Protein AF-A0A2S0XR13-F1 (afdb_monomer)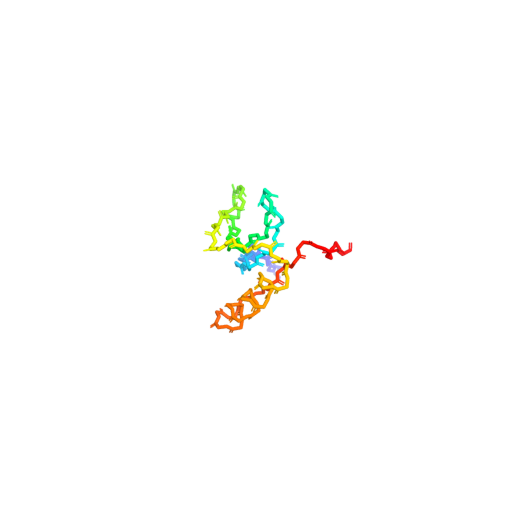

pLDDT: mean 82.72, std 16.9, range [31.36, 95.56]

Foldseek 3Di:
DDDPPPPDDPLPFWAWEWDDDPQWIWIWTWHCPVVDDTDIDTDDTDNDRVVSVVVRVVVCVVVVHYYHYPPDDD

Radius of gyration: 15.73 Å; Cα contacts (8 Å, |Δi|>4): 118; chains: 1; bounding box: 53×24×33 Å

Sequence (74 aa):
MVATITKLPSSRTSYYSVRKSGRGWALWLVTPSGYGKDIKTKLALYPDRASAIFHGEQAAASRQLPLRTSGERP

Solvent-accessible surface area (backbone atoms only — not comparable to full-atom values): 4465 Å² total; per-residue (Å²): 136,84,82,82,79,77,77,70,81,72,80,60,74,49,30,36,31,36,42,82,51,90,91,24,18,25,29,26,45,35,40,59,57,89,82,62,75,61,46,72,45,80,76,48,78,28,78,45,62,65,65,25,45,54,52,40,51,53,54,18,63,75,67,76,30,54,68,45,57,77,80,72,73,133

Nearest PDB structures (foldseek):
  4dq8-assembly1_A  TM=5.076E-01  e=1.770E-01  Mycobacterium marinum M
  6xa1-assembly1_j  TM=3.910E-01  e=2.594E-01  Homo sapiens
  1m93-assembly1_B  TM=4.100E-01  e=1.542E+00  Cowpox virus
  1c8o-assembly1_A  TM=4.736E-01  e=2.736E+00  Cowpox virus
  3db2-assembly2_A  TM=3.622E-01  e=9.172E+00  Desulfitobacterium hafniense DCB-2

Mean predicted aligned error: 7.91 Å

Structure (mmCIF, N/CA/C/O backbone):
data_AF-A0A2S0XR13-F1
#
_entry.id   AF-A0A2S0XR13-F1
#
loop_
_atom_site.group_PDB
_atom_site.id
_atom_site.type_symbol
_atom_site.label_atom_id
_atom_site.label_alt_id
_atom_site.label_comp_id
_atom_site.label_asym_id
_atom_site.label_entity_id
_atom_site.label_seq_id
_atom_site.pdbx_PDB_ins_code
_atom_site.Cartn_x
_atom_site.Cartn_y
_atom_site.Cartn_z
_atom_site.occupancy
_atom_site.B_iso_or_equiv
_atom_site.auth_seq_id
_atom_site.auth_comp_id
_atom_site.auth_asym_id
_atom_site.auth_atom_id
_atom_site.pdbx_PDB_model_num
ATOM 1 N N . MET A 1 1 ? -42.368 -1.801 21.682 1.00 36.53 1 MET A N 1
ATOM 2 C CA . MET A 1 1 ? -40.994 -1.536 22.163 1.00 36.53 1 MET A CA 1
ATOM 3 C C . MET A 1 1 ? -40.120 -1.270 20.950 1.00 36.53 1 MET A C 1
ATOM 5 O O . MET A 1 1 ? -40.099 -2.110 20.062 1.00 36.53 1 MET A O 1
ATOM 9 N N . VAL A 1 2 ? -39.476 -0.105 20.865 1.00 50.53 2 VAL A N 1
ATOM 10 C CA . VAL A 1 2 ? -38.548 0.225 19.770 1.00 50.53 2 VAL A CA 1
ATOM 11 C C . VAL A 1 2 ? -37.138 0.000 20.301 1.00 50.53 2 VAL A C 1
ATOM 13 O O . VAL A 1 2 ? -36.722 0.674 21.238 1.00 50.53 2 VAL A O 1
ATOM 16 N N . ALA A 1 3 ? -36.430 -0.988 19.757 1.00 55.88 3 ALA A N 1
ATOM 17 C CA . ALA A 1 3 ? -35.030 -1.208 20.089 1.00 55.88 3 ALA A CA 1
ATOM 18 C C . ALA A 1 3 ? -34.181 -0.150 19.370 1.00 55.88 3 ALA A C 1
ATOM 20 O O . ALA A 1 3 ? -34.119 -0.126 18.140 1.00 55.88 3 ALA A O 1
ATOM 21 N N . THR A 1 4 ? -33.531 0.731 20.127 1.00 68.44 4 THR A N 1
ATOM 22 C CA . THR A 1 4 ? -32.531 1.658 19.589 1.00 68.44 4 THR A CA 1
ATOM 23 C C . THR A 1 4 ? -31.297 0.851 19.198 1.00 68.44 4 THR A C 1
ATOM 25 O O . THR A 1 4 ? -30.496 0.470 20.049 1.00 68.44 4 THR A O 1
ATOM 28 N N . ILE A 1 5 ? -31.155 0.539 17.908 1.00 65.38 5 ILE A N 1
ATOM 29 C CA . ILE A 1 5 ? -29.961 -0.124 17.378 1.00 65.38 5 ILE A CA 1
ATOM 30 C C 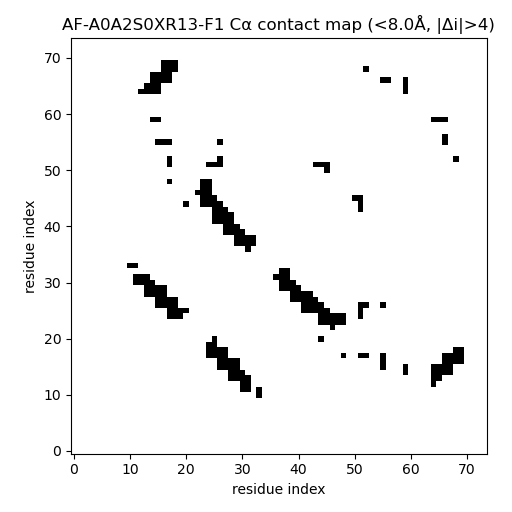. ILE A 1 5 ? -28.831 0.906 17.369 1.00 65.38 5 ILE A C 1
ATOM 32 O O . ILE A 1 5 ? -28.681 1.688 16.429 1.00 65.38 5 ILE A O 1
ATOM 36 N N . THR A 1 6 ? -28.024 0.919 18.425 1.00 63.25 6 THR A N 1
ATOM 37 C CA . THR A 1 6 ? -26.776 1.681 18.450 1.00 63.25 6 THR A CA 1
ATOM 38 C C . THR A 1 6 ? -25.808 1.028 17.464 1.00 63.25 6 THR A C 1
ATOM 40 O O . THR A 1 6 ? -25.208 -0.003 17.762 1.00 63.25 6 THR A O 1
ATOM 43 N N . LYS A 1 7 ? -25.668 1.596 16.257 1.00 59.00 7 LYS A N 1
ATOM 44 C CA . LYS A 1 7 ? -24.603 1.201 15.323 1.00 59.00 7 LYS A CA 1
ATOM 45 C C . LYS A 1 7 ? -23.264 1.482 15.999 1.00 59.00 7 LYS A C 1
ATOM 47 O O . LYS A 1 7 ? -22.866 2.638 16.130 1.00 59.00 7 LYS A O 1
ATOM 52 N N . LEU A 1 8 ? -22.578 0.424 16.424 1.00 57.62 8 LEU A N 1
ATOM 53 C CA . LEU A 1 8 ? -21.180 0.516 16.827 1.00 57.62 8 LEU A CA 1
ATOM 54 C C . LEU A 1 8 ? -20.388 1.143 15.668 1.00 57.62 8 LEU A C 1
ATOM 56 O O . LEU A 1 8 ? -20.671 0.817 14.507 1.00 57.62 8 LEU A O 1
ATOM 60 N N . PRO A 1 9 ? -19.429 2.047 15.939 1.00 57.47 9 PRO A N 1
ATOM 61 C CA . PRO A 1 9 ? -18.568 2.569 14.891 1.00 57.47 9 PRO A CA 1
ATOM 62 C C . PRO A 1 9 ? -17.896 1.372 14.222 1.00 57.47 9 PRO A C 1
ATOM 64 O O . PRO A 1 9 ? -17.174 0.620 14.873 1.00 57.47 9 PRO A O 1
ATOM 67 N N . SER A 1 10 ? -18.189 1.154 12.936 1.00 56.41 10 SER A N 1
ATOM 68 C CA . SER A 1 10 ? -17.555 0.083 12.171 1.00 56.41 10 SER A CA 1
ATOM 69 C C . SER A 1 10 ? -16.051 0.267 12.317 1.00 56.41 10 SER A C 1
ATOM 71 O O . SER A 1 10 ? -15.543 1.336 11.951 1.00 56.41 10 SER A O 1
ATOM 73 N N . SER A 1 11 ? -15.349 -0.720 12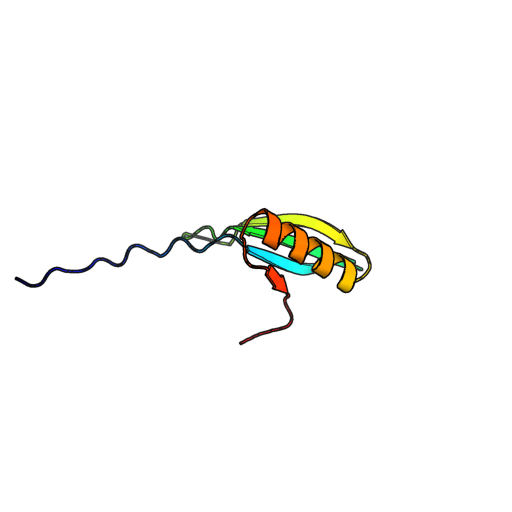.876 1.00 61.16 11 SER A N 1
ATOM 74 C CA . SER A 1 11 ? -13.893 -0.687 12.937 1.00 61.16 11 SER A CA 1
ATOM 75 C C . SER A 1 11 ? -13.394 -0.468 11.511 1.00 61.16 11 SER A C 1
ATOM 77 O O . SER A 1 11 ? -13.607 -1.281 10.613 1.00 61.16 11 SER A O 1
ATOM 79 N N . ARG A 1 12 ? -12.828 0.711 11.248 1.00 70.50 12 ARG A N 1
ATOM 80 C CA . ARG A 1 12 ? -12.300 1.011 9.922 1.00 70.50 12 ARG A CA 1
ATOM 81 C C . ARG A 1 12 ? -11.099 0.092 9.719 1.00 70.50 12 ARG A C 1
ATOM 83 O O . ARG A 1 12 ? -10.104 0.218 10.427 1.00 70.50 12 ARG A O 1
ATOM 90 N N . THR A 1 13 ? -11.213 -0.841 8.780 1.00 83.75 13 THR A N 1
ATOM 91 C CA . THR A 1 13 ? -10.172 -1.829 8.488 1.00 83.75 13 THR A CA 1
ATOM 92 C C . THR A 1 13 ? -8.880 -1.133 8.073 1.00 83.75 13 THR A C 1
ATOM 94 O O . THR A 1 13 ? -8.903 -0.198 7.264 1.00 83.75 13 THR A O 1
ATOM 97 N N . SER A 1 14 ? -7.751 -1.595 8.614 1.00 90.12 14 SER A N 1
ATOM 98 C CA . SER A 1 14 ? -6.432 -1.178 8.142 1.00 90.12 14 SER A CA 1
ATOM 99 C C . SER A 1 14 ? -6.276 -1.482 6.657 1.00 90.12 14 SER A C 1
ATOM 101 O O . SER A 1 14 ? -6.834 -2.448 6.146 1.00 90.12 14 SER A O 1
ATOM 103 N N . TYR A 1 15 ? -5.522 -0.658 5.944 1.00 92.50 15 TYR A N 1
ATOM 104 C CA . TYR A 1 15 ? -5.357 -0.816 4.505 1.00 92.50 15 TYR A CA 1
ATOM 105 C C . TYR A 1 15 ? -3.954 -0.435 4.065 1.00 92.50 15 TYR A C 1
ATOM 107 O O . TYR A 1 15 ? -3.307 0.437 4.649 1.00 92.50 15 TYR A O 1
ATOM 115 N N . TYR A 1 16 ? -3.486 -1.068 3.001 1.00 94.62 16 TYR A N 1
ATOM 116 C CA . TYR A 1 16 ? -2.255 -0.669 2.342 1.00 94.62 16 TYR A CA 1
ATOM 117 C C . TYR A 1 16 ? -2.520 0.520 1.429 1.00 94.62 16 TYR A C 1
ATOM 119 O O . TYR A 1 16 ? -3.582 0.622 0.819 1.00 94.62 16 TYR A O 1
ATOM 127 N N . SER A 1 17 ? -1.566 1.435 1.298 1.00 94.31 17 SER A N 1
ATOM 128 C CA . SER A 1 17 ? -1.652 2.492 0.301 1.00 94.31 17 SER A CA 1
ATOM 129 C C . SER A 1 17 ? -0.324 2.798 -0.357 1.00 94.31 17 SER A C 1
ATOM 131 O O . SER A 1 17 ? 0.700 2.906 0.310 1.00 94.31 17 SER A O 1
ATOM 133 N N . VAL A 1 18 ? -0.362 2.982 -1.672 1.00 94.62 18 VAL A N 1
ATOM 134 C CA . VAL A 1 18 ? 0.804 3.379 -2.463 1.00 94.62 18 VAL A CA 1
ATOM 135 C C . VAL A 1 18 ? 0.682 4.858 -2.782 1.00 94.62 18 VAL A C 1
ATOM 137 O O . VAL A 1 18 ? -0.319 5.291 -3.363 1.00 94.62 18 VAL A O 1
ATOM 140 N N . ARG A 1 19 ? 1.680 5.642 -2.365 1.00 92.00 19 ARG A N 1
ATOM 141 C CA . ARG A 1 19 ? 1.703 7.104 -2.529 1.00 92.00 19 ARG A CA 1
ATOM 142 C C . ARG A 1 19 ? 3.104 7.592 -2.863 1.00 92.00 19 ARG A C 1
ATOM 144 O O . ARG A 1 19 ? 4.089 7.041 -2.375 1.00 92.00 19 ARG A O 1
ATOM 151 N N . LYS A 1 20 ? 3.197 8.674 -3.636 1.00 91.62 20 LYS A N 1
ATOM 152 C CA . LYS A 1 20 ? 4.476 9.330 -3.929 1.00 91.62 20 LYS A CA 1
ATOM 153 C C . LYS A 1 20 ? 5.114 9.854 -2.634 1.00 91.62 20 LYS A C 1
ATOM 155 O O . LYS A 1 20 ? 4.436 10.450 -1.798 1.00 91.62 20 LYS A O 1
ATOM 160 N N . SER A 1 21 ? 6.407 9.606 -2.452 1.00 91.12 21 SER A N 1
ATOM 161 C CA . SER A 1 21 ? 7.194 10.026 -1.290 1.00 91.12 21 SER A CA 1
ATOM 162 C C . SER A 1 21 ? 8.582 10.462 -1.762 1.00 91.12 21 SER A C 1
ATOM 164 O O . SER A 1 21 ? 9.432 9.633 -2.087 1.00 91.12 21 SER A O 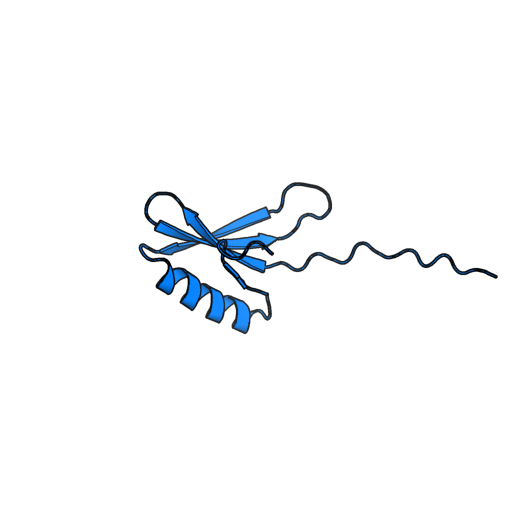1
ATOM 166 N N . GLY A 1 22 ? 8.799 11.777 -1.834 1.00 90.12 22 GLY A N 1
ATOM 167 C CA . GLY A 1 22 ? 10.014 12.348 -2.416 1.00 90.12 22 GLY A CA 1
ATOM 168 C C . GLY A 1 22 ? 10.155 11.978 -3.896 1.00 90.12 22 GLY A C 1
ATOM 169 O O . GLY A 1 22 ? 9.238 12.205 -4.687 1.00 90.12 22 GLY A O 1
ATOM 170 N N . ARG A 1 23 ? 11.303 11.393 -4.260 1.00 91.31 23 ARG A N 1
ATOM 171 C CA . ARG A 1 23 ? 11.606 10.941 -5.630 1.00 91.31 23 ARG A CA 1
ATOM 172 C C . ARG A 1 23 ? 11.037 9.556 -5.975 1.00 91.31 23 ARG A C 1
ATOM 174 O O . ARG A 1 23 ? 11.140 9.160 -7.126 1.00 91.31 23 ARG A O 1
ATOM 181 N N . GLY A 1 24 ? 10.441 8.845 -5.015 1.00 93.38 24 GLY A N 1
ATOM 182 C CA . GLY A 1 24 ? 9.940 7.480 -5.203 1.00 93.38 24 GLY A CA 1
ATOM 183 C C . GLY A 1 24 ? 8.473 7.286 -4.811 1.00 93.38 24 GLY A C 1
ATOM 184 O O . GLY A 1 24 ? 7.740 8.236 -4.520 1.00 93.38 24 GLY A O 1
ATOM 185 N N . TRP A 1 25 ? 8.055 6.026 -4.771 1.00 95.00 25 TRP A N 1
ATOM 186 C CA . TRP A 1 25 ? 6.726 5.547 -4.407 1.00 95.00 25 TRP A CA 1
ATOM 187 C C . TRP A 1 25 ? 6.805 4.690 -3.155 1.00 95.00 25 TRP A C 1
ATOM 189 O O . TRP A 1 25 ? 7.497 3.680 -3.111 1.00 95.00 25 TRP A O 1
ATOM 199 N N . ALA A 1 26 ? 6.109 5.109 -2.108 1.00 95.06 26 ALA A N 1
ATOM 200 C CA . ALA A 1 26 ? 6.122 4.429 -0.829 1.00 95.06 26 ALA A CA 1
ATOM 201 C C . ALA A 1 26 ? 4.857 3.601 -0.630 1.00 95.06 26 ALA A C 1
ATOM 203 O O . ALA A 1 26 ? 3.747 4.080 -0.885 1.00 95.06 26 ALA A O 1
ATOM 204 N N . LEU A 1 27 ? 5.051 2.391 -0.113 1.00 95.19 27 LEU A N 1
ATOM 205 C CA . LEU A 1 27 ? 3.988 1.553 0.418 1.00 95.19 27 LEU A CA 1
ATOM 206 C C . LEU A 1 27 ? 3.792 1.895 1.897 1.00 95.19 27 LEU A C 1
ATOM 208 O O . LEU A 1 27 ? 4.730 1.837 2.694 1.00 95.19 27 LEU A O 1
ATOM 212 N N . TRP A 1 28 ? 2.568 2.253 2.258 1.00 94.75 28 TRP A N 1
ATOM 213 C CA . TRP A 1 28 ? 2.164 2.616 3.609 1.00 94.75 28 TRP A CA 1
ATOM 214 C C . TRP A 1 28 ? 1.123 1.633 4.123 1.00 94.75 28 TRP A C 1
ATOM 216 O O . TRP A 1 28 ? 0.158 1.358 3.418 1.00 94.75 28 TRP A O 1
ATOM 226 N N . LEU A 1 29 ? 1.257 1.182 5.364 1.00 94.19 29 LEU A N 1
ATOM 227 C CA . LEU A 1 29 ? 0.150 0.596 6.111 1.00 94.19 29 LEU A CA 1
ATOM 228 C C . LEU A 1 29 ? -0.580 1.718 6.842 1.00 94.19 29 LEU A C 1
ATOM 230 O O . LEU A 1 29 ? 0.031 2.459 7.613 1.00 94.19 29 LEU A O 1
ATOM 234 N N . VAL A 1 30 ? -1.871 1.864 6.574 1.00 93.00 30 VAL A N 1
ATOM 235 C CA . VAL A 1 30 ? -2.721 2.867 7.204 1.00 93.00 30 VAL A CA 1
ATOM 236 C C . VAL A 1 30 ? -3.655 2.171 8.178 1.00 93.00 30 VAL A C 1
ATOM 238 O O . VAL A 1 30 ? -4.468 1.345 7.768 1.00 93.00 30 VAL A O 1
ATOM 241 N N . THR A 1 31 ? -3.542 2.532 9.451 1.00 90.94 31 THR A N 1
ATOM 242 C CA . THR A 1 31 ? -4.410 2.063 10.531 1.00 90.94 31 THR A CA 1
ATOM 243 C C . THR A 1 31 ? -5.300 3.223 10.976 1.00 90.94 31 THR A C 1
ATOM 245 O O . THR A 1 31 ? -4.804 4.196 11.558 1.00 90.94 31 THR A O 1
ATOM 248 N N . PRO A 1 32 ? -6.607 3.166 10.686 1.00 88.06 32 PRO A N 1
ATOM 249 C CA . PRO A 1 32 ? -7.555 4.185 11.110 1.00 88.06 32 PRO A CA 1
ATOM 250 C C . PRO A 1 32 ? -7.666 4.234 12.636 1.00 88.06 32 PRO A C 1
ATOM 252 O O . PRO A 1 32 ? -7.994 3.238 13.272 1.00 88.06 32 PRO A O 1
ATOM 255 N N . SER A 1 33 ? -7.406 5.399 13.228 1.00 81.69 33 SER A N 1
ATOM 256 C CA . SER A 1 33 ? -7.360 5.563 14.692 1.00 81.69 33 SER A CA 1
ATOM 257 C C . SER A 1 33 ? -8.757 5.685 15.333 1.00 81.69 33 SER A C 1
ATOM 259 O O . SER A 1 33 ? -8.918 5.539 16.540 1.00 81.69 33 SER A O 1
ATOM 261 N N . GLY A 1 34 ? -9.802 5.952 14.541 1.00 70.38 34 GLY A N 1
ATOM 262 C CA . GLY A 1 34 ? -11.185 6.116 15.019 1.00 70.38 34 GLY A CA 1
ATOM 263 C C . GLY A 1 34 ? -11.443 7.417 15.795 1.00 70.38 34 GLY A C 1
ATOM 264 O O . GLY A 1 34 ? -12.514 7.996 15.653 1.00 70.38 34 GLY A O 1
ATOM 265 N N . TYR A 1 35 ? -10.447 7.927 16.523 1.00 70.44 35 TYR A N 1
ATOM 266 C CA . TYR A 1 35 ? -10.533 9.118 17.378 1.00 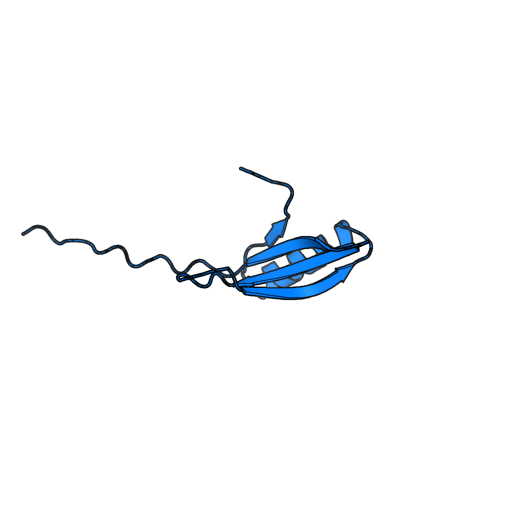70.44 35 TYR A CA 1
ATOM 267 C C . TYR A 1 35 ? -9.494 10.199 17.022 1.00 70.44 35 TYR A C 1
ATOM 269 O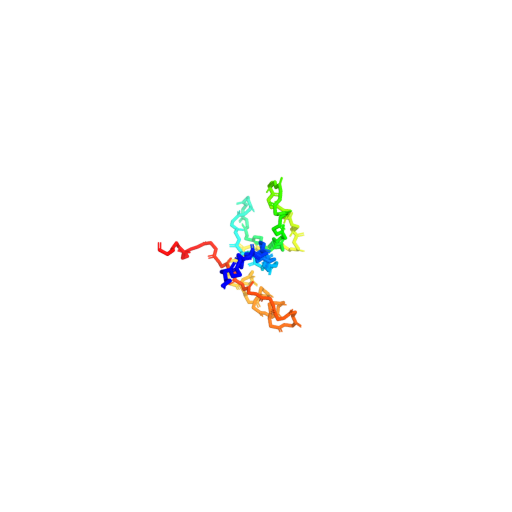 O . TYR A 1 35 ? -9.207 11.087 17.820 1.00 70.44 35 TYR A O 1
ATOM 277 N N . GLY A 1 36 ? -8.905 10.149 15.822 1.00 78.31 36 GLY A N 1
ATOM 278 C CA . GLY A 1 36 ? -7.870 11.099 15.413 1.00 78.31 36 GLY A CA 1
ATOM 279 C C . GLY A 1 36 ? -7.304 10.842 14.020 1.00 78.31 36 GLY A C 1
ATOM 280 O O . GLY A 1 36 ? -7.932 10.193 13.183 1.00 78.31 36 GLY A O 1
ATOM 281 N N . LYS A 1 37 ? -6.100 11.368 13.763 1.00 85.12 37 LYS A N 1
ATOM 282 C CA . LYS A 1 37 ? -5.385 11.142 12.498 1.00 85.12 37 LYS A CA 1
ATOM 283 C C . LYS A 1 37 ? -5.061 9.657 12.334 1.00 85.12 37 LYS A C 1
ATOM 285 O O . LYS A 1 37 ? -4.623 9.008 13.281 1.00 85.12 37 LYS A O 1
ATOM 290 N N . ASP A 1 38 ? -5.232 9.149 11.116 1.00 89.31 38 ASP A N 1
ATOM 291 C CA . ASP A 1 38 ? -4.826 7.786 10.783 1.00 89.31 38 ASP A CA 1
ATOM 292 C C . ASP A 1 38 ? -3.326 7.599 11.026 1.00 89.31 38 ASP A C 1
ATOM 294 O O . ASP A 1 38 ? -2.505 8.439 10.633 1.00 89.31 38 ASP A O 1
ATOM 298 N N . ILE A 1 39 ? -2.975 6.465 11.623 1.00 90.44 39 ILE A N 1
ATOM 299 C CA . ILE A 1 39 ? -1.587 6.062 11.816 1.00 90.44 39 ILE A CA 1
ATOM 300 C C . ILE A 1 39 ? -1.089 5.522 10.480 1.00 90.44 39 ILE A C 1
ATOM 302 O O . ILE A 1 39 ? -1.708 4.639 9.888 1.00 90.44 39 ILE A O 1
ATOM 306 N N . LYS A 1 40 ? 0.019 6.070 9.981 1.00 92.19 40 LYS A N 1
ATOM 307 C CA . LYS A 1 40 ? 0.612 5.673 8.701 1.00 92.19 40 LYS A CA 1
ATOM 308 C C . LYS A 1 40 ? 2.023 5.167 8.934 1.00 92.19 40 LYS A C 1
ATOM 310 O O . LYS A 1 40 ? 2.907 5.947 9.277 1.00 92.19 40 LYS A O 1
ATOM 315 N N . THR A 1 41 ? 2.239 3.888 8.671 1.00 93.62 41 THR A N 1
ATOM 316 C CA . THR A 1 41 ? 3.550 3.247 8.784 1.00 93.62 41 THR A CA 1
ATOM 317 C C . THR A 1 41 ? 4.132 3.046 7.396 1.00 93.62 41 THR A C 1
ATOM 319 O O . THR A 1 41 ? 3.533 2.360 6.569 1.00 93.62 41 THR A O 1
ATOM 322 N N . LYS A 1 42 ? 5.293 3.645 7.118 1.00 94.25 42 LYS A N 1
ATOM 323 C CA . LYS A 1 42 ? 6.010 3.428 5.857 1.00 94.25 42 LYS A CA 1
ATOM 324 C C . LYS A 1 42 ? 6.661 2.051 5.900 1.00 94.25 42 LYS A C 1
ATOM 326 O O . LYS A 1 42 ? 7.471 1.802 6.783 1.00 94.25 42 LYS A O 1
ATOM 331 N N . LEU A 1 43 ? 6.310 1.175 4.967 1.00 93.69 43 LEU A N 1
ATOM 332 C CA . LEU A 1 43 ? 6.856 -0.183 4.915 1.00 93.69 43 LEU A CA 1
ATOM 333 C C . LEU A 1 43 ? 8.054 -0.280 3.980 1.00 93.69 43 LEU A C 1
ATOM 335 O O . LEU A 1 43 ? 9.051 -0.903 4.315 1.00 93.69 43 LEU A O 1
ATOM 339 N N . ALA A 1 44 ? 7.950 0.345 2.808 1.00 94.50 44 ALA A N 1
ATOM 340 C CA . ALA A 1 44 ? 8.986 0.301 1.787 1.00 94.50 44 ALA A CA 1
ATOM 341 C C . ALA A 1 44 ? 8.912 1.533 0.877 1.00 94.50 44 ALA A C 1
ATOM 343 O O . ALA A 1 44 ? 7.880 2.213 0.806 1.00 94.50 44 ALA A O 1
ATOM 344 N N . LEU A 1 45 ? 10.015 1.819 0.185 1.00 95.56 45 LEU A N 1
ATOM 345 C CA . LEU A 1 45 ? 10.132 2.870 -0.823 1.00 95.56 45 LEU A CA 1
ATOM 346 C C . LEU A 1 45 ? 10.713 2.271 -2.105 1.00 95.56 45 LEU A C 1
ATOM 348 O O . LEU A 1 45 ? 11.754 1.625 -2.065 1.00 95.56 45 LEU A O 1
ATOM 352 N N . TYR A 1 46 ? 10.054 2.541 -3.224 1.00 94.00 46 TYR A N 1
ATOM 353 C CA . TYR A 1 46 ? 10.418 2.075 -4.556 1.00 94.00 46 TYR A CA 1
ATOM 354 C C . TYR A 1 46 ? 10.730 3.262 -5.466 1.00 94.00 46 TYR A C 1
ATOM 356 O O . TYR A 1 46 ? 10.153 4.336 -5.276 1.00 94.00 46 TYR A O 1
ATOM 364 N N . PRO A 1 47 ? 11.614 3.109 -6.460 1.00 93.88 47 PRO A N 1
ATOM 365 C CA . PRO A 1 47 ? 11.827 4.144 -7.468 1.00 93.88 47 PRO A CA 1
ATOM 366 C C . PRO A 1 47 ? 10.604 4.299 -8.389 1.00 93.88 47 PRO A C 1
ATOM 368 O O . PRO A 1 47 ? 10.233 5.418 -8.742 1.00 93.88 47 PRO A O 1
ATOM 371 N N . ASP A 1 48 ? 9.923 3.203 -8.716 1.00 93.06 48 ASP A N 1
ATOM 372 C CA . ASP A 1 48 ? 8.796 3.151 -9.643 1.00 93.06 48 ASP A CA 1
ATOM 373 C C . ASP A 1 48 ? 7.466 2.774 -8.959 1.00 93.06 48 ASP A C 1
ATOM 375 O O . ASP A 1 48 ? 7.416 2.138 -7.903 1.00 93.06 48 ASP A O 1
ATOM 379 N N . ARG A 1 49 ? 6.352 3.205 -9.567 1.00 92.81 49 ARG A N 1
ATOM 380 C CA . ARG A 1 49 ? 5.000 2.971 -9.030 1.00 92.81 49 ARG A CA 1
ATOM 381 C C . ARG A 1 49 ? 4.594 1.501 -9.126 1.00 92.81 49 ARG A C 1
ATOM 383 O O . ARG A 1 49 ? 3.896 1.020 -8.240 1.00 92.81 49 ARG A O 1
ATOM 390 N N . ALA A 1 50 ? 4.997 0.819 -10.196 1.00 93.50 50 ALA A N 1
ATOM 391 C CA . ALA A 1 50 ? 4.574 -0.545 -10.492 1.00 93.50 50 ALA A CA 1
ATOM 392 C C . ALA A 1 50 ? 5.088 -1.531 -9.436 1.00 93.50 50 ALA A C 1
ATOM 394 O O . ALA A 1 50 ? 4.295 -2.284 -8.880 1.00 93.50 50 ALA A O 1
ATOM 395 N N . SER A 1 51 ? 6.3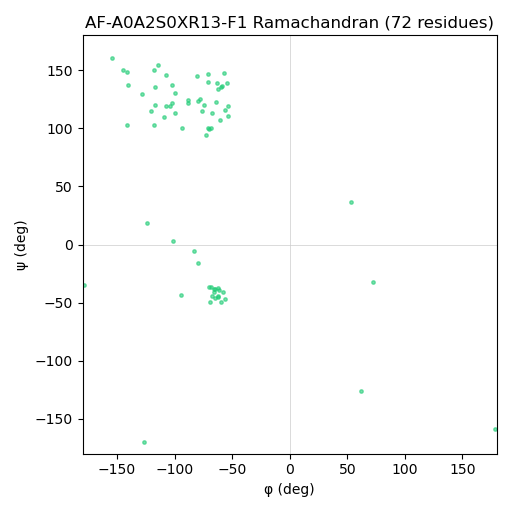65 -1.440 -9.063 1.00 94.12 51 SER A N 1
ATOM 396 C CA . SER A 1 51 ? 6.969 -2.267 -8.011 1.00 94.12 51 SER A CA 1
ATOM 397 C C . SER A 1 51 ? 6.304 -2.047 -6.652 1.00 94.12 51 SER A C 1
ATOM 399 O O . SER A 1 51 ? 6.050 -3.000 -5.916 1.00 94.12 51 SER A O 1
ATOM 401 N N . ALA A 1 52 ? 5.956 -0.795 -6.330 1.00 94.31 52 ALA A N 1
ATOM 402 C CA . ALA A 1 52 ? 5.239 -0.477 -5.097 1.00 94.31 52 ALA A CA 1
ATOM 403 C C . ALA A 1 52 ? 3.825 -1.079 -5.063 1.00 94.31 52 ALA A C 1
ATOM 405 O O . ALA A 1 52 ? 3.380 -1.526 -4.006 1.00 94.31 52 ALA A O 1
ATOM 406 N N . ILE A 1 53 ? 3.121 -1.082 -6.201 1.00 94.50 53 ILE A N 1
ATOM 407 C CA . ILE A 1 53 ? 1.793 -1.695 -6.333 1.00 94.50 53 ILE A CA 1
ATOM 408 C C . ILE A 1 53 ? 1.901 -3.211 -6.247 1.00 94.50 53 ILE A C 1
ATOM 410 O O . ILE A 1 53 ? 1.210 -3.791 -5.423 1.00 94.50 53 ILE A O 1
ATOM 414 N N . PHE A 1 54 ? 2.810 -3.828 -6.999 1.00 95.19 54 PHE A N 1
ATOM 415 C CA . PHE A 1 54 ? 3.008 -5.276 -7.001 1.00 95.19 54 PHE A CA 1
ATOM 416 C C . PHE A 1 54 ? 3.296 -5.821 -5.597 1.00 95.19 54 PHE A C 1
ATOM 418 O O . PHE A 1 54 ? 2.649 -6.762 -5.139 1.00 95.19 54 PHE A O 1
ATOM 425 N N . HIS A 1 55 ? 4.206 -5.181 -4.854 1.00 94.25 55 HIS A N 1
ATOM 426 C CA . HIS A 1 55 ? 4.435 -5.570 -3.463 1.00 94.25 55 HIS A CA 1
ATOM 427 C C . HIS A 1 55 ? 3.212 -5.284 -2.578 1.00 94.25 55 HIS A C 1
ATOM 429 O O . HIS A 1 55 ? 2.869 -6.086 -1.711 1.00 94.25 55 HIS A O 1
ATOM 435 N N . GLY A 1 56 ? 2.528 -4.161 -2.806 1.00 94.25 56 GLY A N 1
ATOM 436 C CA . GLY A 1 56 ? 1.287 -3.828 -2.115 1.00 94.25 56 GLY A CA 1
ATOM 437 C C . GLY A 1 56 ? 0.191 -4.877 -2.308 1.00 94.25 56 GLY A C 1
ATOM 438 O O . GLY A 1 56 ? -0.479 -5.208 -1.336 1.00 94.25 56 GLY A O 1
ATOM 439 N N . GLU A 1 57 ? 0.031 -5.421 -3.514 1.00 94.81 57 GLU A N 1
ATOM 440 C CA . GLU A 1 57 ? -0.946 -6.463 -3.854 1.00 94.81 57 GLU A CA 1
ATOM 441 C C . GLU A 1 57 ? -0.611 -7.784 -3.162 1.00 94.81 57 GLU A C 1
ATOM 443 O O . GLU A 1 57 ? -1.486 -8.391 -2.546 1.00 94.81 57 GLU A O 1
ATOM 448 N N . GLN A 1 58 ? 0.663 -8.190 -3.168 1.00 95.00 58 GLN A N 1
ATOM 449 C CA . GLN A 1 58 ? 1.102 -9.387 -2.444 1.00 95.00 58 GLN A CA 1
ATOM 450 C C . GLN A 1 58 ? 0.893 -9.254 -0.931 1.00 95.00 58 GLN A C 1
ATOM 452 O O . GLN A 1 58 ? 0.375 -10.167 -0.284 1.00 95.00 58 GLN A O 1
ATOM 457 N N . ALA A 1 59 ? 1.259 -8.105 -0.357 1.00 92.12 59 ALA A N 1
ATOM 458 C CA . ALA A 1 59 ? 1.087 -7.841 1.068 1.00 92.12 59 ALA A CA 1
ATOM 459 C C . ALA A 1 59 ? -0.400 -7.773 1.463 1.00 92.12 59 ALA A C 1
ATOM 461 O O . ALA A 1 59 ? -0.797 -8.322 2.494 1.00 92.12 59 ALA A O 1
ATOM 462 N N . ALA A 1 60 ? -1.222 -7.134 0.626 1.00 92.31 60 ALA A N 1
ATOM 463 C CA . ALA A 1 60 ? -2.672 -7.063 0.768 1.00 92.31 60 ALA A CA 1
ATOM 464 C C . ALA A 1 60 ? -3.312 -8.455 0.747 1.00 92.31 60 ALA A C 1
ATOM 466 O O . ALA A 1 60 ? -4.053 -8.792 1.671 1.00 92.31 60 ALA A O 1
ATOM 467 N N . ALA A 1 61 ? -2.964 -9.285 -0.241 1.00 92.19 61 ALA A N 1
ATOM 468 C CA . ALA A 1 61 ? -3.457 -10.655 -0.361 1.00 92.19 61 ALA A CA 1
ATOM 469 C C . ALA A 1 61 ? -3.038 -11.522 0.836 1.00 92.19 61 ALA A C 1
ATOM 471 O O . ALA A 1 61 ? -3.870 -12.214 1.418 1.00 92.19 61 ALA A O 1
ATOM 472 N N . SER A 1 62 ? -1.774 -11.426 1.260 1.00 92.06 62 SER A N 1
ATOM 473 C CA . SER A 1 62 ? -1.246 -12.196 2.393 1.00 92.06 62 SER A CA 1
ATOM 474 C C . SER A 1 62 ? -1.951 -11.873 3.714 1.00 92.06 62 SER A C 1
ATOM 476 O O . SER A 1 62 ? -2.174 -12.773 4.523 1.00 92.06 62 SER A O 1
ATOM 478 N N . ARG A 1 63 ? -2.319 -10.606 3.941 1.00 88.56 63 ARG A N 1
ATOM 479 C CA . ARG A 1 63 ? -2.961 -10.165 5.192 1.00 88.56 63 ARG A CA 1
ATOM 480 C C . ARG A 1 63 ? -4.472 -9.974 5.098 1.00 88.56 63 ARG A C 1
ATOM 482 O O . ARG A 1 63 ? -5.067 -9.530 6.074 1.00 88.56 63 ARG A O 1
ATOM 489 N N . GLN A 1 64 ? -5.073 -10.276 3.947 1.00 89.38 64 GLN A N 1
ATOM 490 C CA . GLN A 1 64 ? -6.493 -10.031 3.667 1.00 89.38 64 GLN A CA 1
ATOM 491 C C . GLN A 1 64 ? -6.904 -8.569 3.938 1.00 89.38 64 GLN A C 1
ATOM 493 O O . GLN A 1 64 ? -7.999 -8.285 4.422 1.00 89.38 64 GLN A O 1
ATOM 498 N N . LEU A 1 65 ? -6.005 -7.626 3.643 1.00 89.12 65 LEU A N 1
ATOM 499 C CA . LEU A 1 65 ? -6.253 -6.191 3.790 1.00 89.12 65 LEU A CA 1
ATOM 500 C C . LEU A 1 65 ? -6.423 -5.550 2.412 1.00 89.12 65 LEU A C 1
ATOM 502 O O . LEU A 1 65 ? -5.732 -5.938 1.475 1.00 89.12 65 LEU A O 1
ATOM 506 N N . PRO A 1 66 ? -7.274 -4.524 2.264 1.00 91.69 66 PRO A N 1
ATOM 507 C CA . PRO A 1 66 ? -7.424 -3.839 0.989 1.00 91.69 66 PRO A CA 1
ATOM 508 C C . PRO A 1 66 ? -6.184 -3.000 0.646 1.00 91.69 66 PRO A C 1
ATOM 510 O O . PRO A 1 66 ? -5.555 -2.393 1.519 1.00 91.69 66 PRO A O 1
ATOM 513 N N . LEU A 1 67 ? -5.876 -2.907 -0.649 1.00 92.19 67 LEU A N 1
ATOM 514 C CA . LEU A 1 67 ? -4.894 -1.977 -1.203 1.00 92.19 67 LEU A CA 1
ATOM 515 C C . LEU A 1 67 ? -5.608 -0.758 -1.795 1.00 92.19 67 LEU A C 1
ATOM 517 O O . LEU A 1 67 ? -6.526 -0.885 -2.596 1.00 92.19 67 LEU A O 1
ATOM 521 N N . ARG A 1 68 ? -5.160 0.442 -1.424 1.00 89.88 68 ARG A N 1
ATOM 522 C CA . ARG A 1 68 ? -5.638 1.719 -1.961 1.00 89.88 68 ARG A CA 1
ATOM 523 C C . ARG A 1 68 ? -4.500 2.44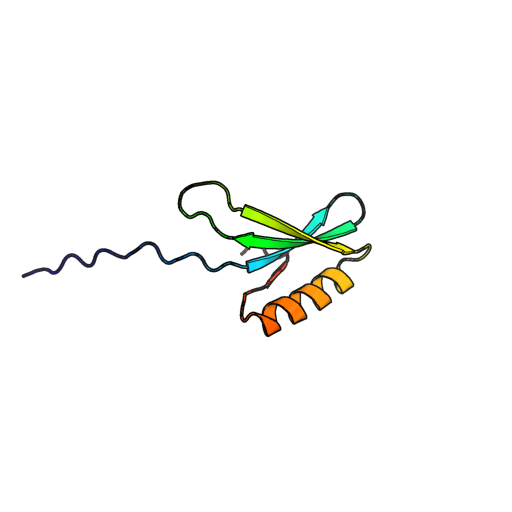0 -2.658 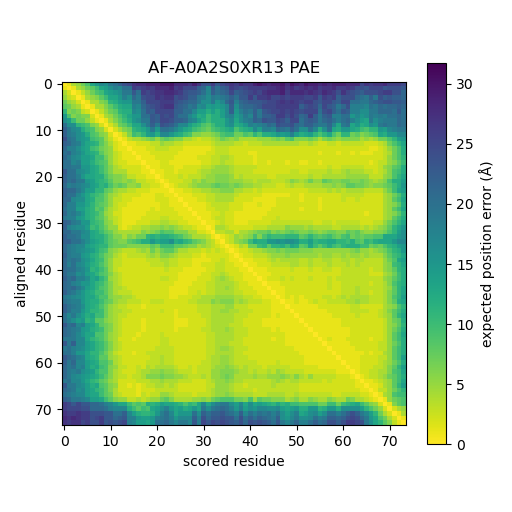1.00 89.88 68 ARG A C 1
ATOM 525 O O . ARG A 1 68 ? -3.647 3.054 -2.011 1.00 89.88 68 ARG A O 1
ATOM 532 N N . THR A 1 69 ? -4.472 2.406 -3.980 1.00 83.25 69 THR A N 1
ATOM 533 C CA . THR A 1 69 ? -3.520 3.236 -4.720 1.00 83.25 69 THR A CA 1
ATOM 534 C C . THR A 1 69 ? -4.087 4.657 -4.784 1.00 83.25 69 THR A C 1
ATOM 536 O O . THR A 1 69 ? -5.233 4.850 -5.179 1.00 83.25 69 THR A O 1
ATOM 539 N N . SER A 1 70 ? -3.352 5.678 -4.317 1.00 65.56 70 SER A N 1
ATOM 540 C CA . SER A 1 70 ? -3.856 7.053 -4.466 1.00 65.56 70 SER A CA 1
ATOM 541 C C . SER A 1 70 ? -3.780 7.421 -5.948 1.00 65.56 70 SER A C 1
ATOM 543 O O . SER A 1 70 ? -2.692 7.686 -6.466 1.00 65.56 70 SER A O 1
ATOM 545 N N . GLY A 1 71 ? -4.920 7.344 -6.621 1.00 50.25 71 GLY A N 1
ATOM 546 C CA . GLY A 1 71 ? -5.095 7.522 -8.060 1.00 50.25 71 GLY A CA 1
ATOM 547 C C . GLY A 1 71 ? -6.568 7.395 -8.444 1.00 50.25 71 GLY A C 1
ATOM 548 O O . GLY A 1 71 ? -7.044 8.183 -9.247 1.00 50.25 71 GLY A O 1
ATOM 549 N N . GLU A 1 72 ? -7.313 6.520 -7.769 1.00 39.62 72 GLU A N 1
ATOM 550 C CA . GLU A 1 72 ? -8.776 6.522 -7.801 1.00 39.62 72 GLU A CA 1
ATOM 551 C C . GLU A 1 72 ? -9.297 7.356 -6.626 1.00 39.62 72 GLU A C 1
ATOM 553 O O . GLU A 1 72 ? -9.304 6.931 -5.467 1.00 39.62 72 GLU A O 1
ATOM 558 N N . ARG A 1 73 ? -9.679 8.603 -6.915 1.00 31.36 73 ARG A N 1
ATOM 559 C CA . ARG A 1 73 ? -10.797 9.199 -6.178 1.00 31.36 73 ARG A CA 1
ATOM 560 C C . ARG A 1 73 ? -12.068 8.480 -6.662 1.00 31.36 73 ARG A C 1
ATOM 562 O O . ARG A 1 73 ? -12.133 8.214 -7.860 1.00 31.36 73 ARG A O 1
ATOM 569 N N . PRO A 1 74 ? -13.024 8.156 -5.774 1.00 40.38 74 PRO A N 1
ATOM 570 C CA . PRO A 1 74 ? -14.387 7.880 -6.216 1.00 40.38 74 PRO A CA 1
ATOM 571 C C . PRO A 1 74 ? -14.971 9.089 -6.959 1.00 40.38 74 PRO A C 1
ATOM 573 O O . PRO A 1 74 ? -14.508 10.227 -6.687 1.00 40.38 74 PRO A O 1
#

Secondary structure (DSSP, 8-state):
--------------EEEEEEETTEEEEEEEE--SSSSPEEEEEEEESSHHHHHHHHHHHHHHHT--EEETT---